Protein AF-A0A6I9MW58-F1 (afdb_monomer_lite)

Sequence (173 aa):
MEVLATWRLYLFAVKVPTKTEVTFNFLEIRAMNTYPEHQVVIDTDKTTYSLKLQNQEQLNHVVSHINYSLSRVFNNSIYAPPICRAEGDVTDGSIKFSANAESSLDPQKTCGGFSETYAALCDYNGIGCKEEVQWDVDTIYHSQDNREFNLVDFSHLDSRSLLHAVLSAAMQH

Foldseek 3Di:
DWDDDLFKIWDWDPDPVIDGPDMDGLVQFQAWEADPQLWIWTDGPVDIDIDHDPDVVVSCVVVVSSLVSLCLQLVQFPPRHPHYDYPDDDDDDDDGSDPPDDDPPPPPQQLQNLLSNLVSLCVNVVH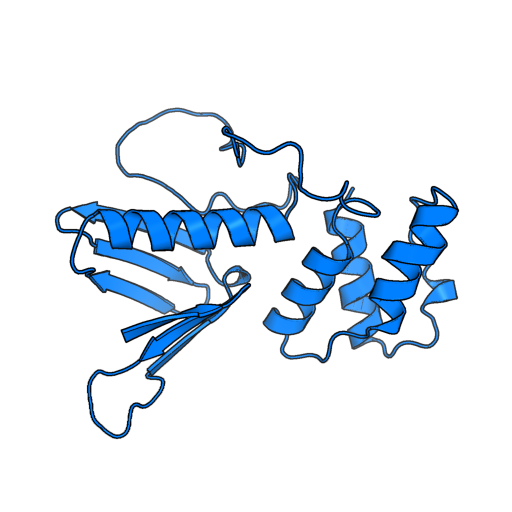DADVVLVCCRRPVCRVVVNNDDDLVVVVVDDPVSSVSSVVSSVSRD

InterPro domains:
  IPR011993 PH-like domain superfamily [G3DSA:2.30.29.30] (2-70)
  IPR032675 Leucine-rich repeat domain superfamily [G3DSA:3.80.10.10] (114-173)
  IPR041245 CARMIL, pleckstrin homology domain [PF17888] (3-75)
  IPR051279 Protein Phosphatase 1 Regulatory and Actin Interaction Protein [PTHR24112] (6-159)

Radius of gyration: 18.1 Å; chains: 1; bounding box: 39×47×50 Å

Structure (mmCIF, N/CA/C/O backbone):
data_AF-A0A6I9MW58-F1
#
_entry.id   AF-A0A6I9MW58-F1
#
loop_
_atom_site.group_PDB
_atom_site.id
_atom_site.type_symbol
_atom_site.label_atom_id
_atom_site.label_alt_id
_atom_site.label_comp_id
_atom_site.label_asym_id
_atom_site.label_entity_id
_atom_site.label_seq_id
_atom_site.pdbx_PDB_ins_code
_atom_site.Cartn_x
_atom_site.Cartn_y
_atom_site.Cartn_z
_atom_site.occupancy
_atom_site.B_iso_or_equiv
_atom_site.auth_seq_id
_atom_site.auth_comp_id
_atom_site.auth_asym_id
_atom_site.auth_atom_id
_atom_site.pdbx_PDB_model_num
ATOM 1 N N . MET A 1 1 ? -6.982 -9.609 20.643 1.00 58.16 1 MET A N 1
ATOM 2 C CA . MET A 1 1 ? -5.533 -9.421 20.390 1.00 58.16 1 MET A CA 1
ATOM 3 C C . MET A 1 1 ? -5.409 -8.853 18.991 1.00 58.16 1 MET A C 1
ATOM 5 O O . MET A 1 1 ? -6.191 -9.261 18.141 1.00 58.16 1 MET A O 1
ATOM 9 N N . GLU A 1 2 ? -4.508 -7.909 18.757 1.00 65.88 2 GLU A N 1
ATOM 10 C CA . GLU A 1 2 ? -4.318 -7.282 17.444 1.00 65.88 2 GLU A CA 1
ATOM 11 C C . GLU A 1 2 ? -2.887 -7.491 16.955 1.00 65.88 2 GLU A C 1
ATOM 13 O O . GLU A 1 2 ? -1.960 -7.584 17.761 1.00 65.88 2 GLU A O 1
ATOM 18 N N . VAL A 1 3 ? -2.722 -7.616 15.640 1.00 69.50 3 VAL A N 1
ATOM 19 C CA . VAL A 1 3 ? -1.415 -7.671 14.983 1.00 69.50 3 VAL A CA 1
ATOM 20 C C . VAL A 1 3 ? -1.408 -6.632 13.872 1.00 69.50 3 VAL A C 1
ATOM 22 O O . VAL A 1 3 ? -2.245 -6.662 12.967 1.00 69.50 3 VAL A O 1
ATOM 25 N N . LEU A 1 4 ? -0.451 -5.715 13.958 1.00 66.25 4 LEU A N 1
ATOM 26 C CA . LEU A 1 4 ? -0.158 -4.737 12.923 1.00 66.25 4 LEU A CA 1
ATOM 27 C C . LEU A 1 4 ? 0.835 -5.372 11.950 1.00 66.25 4 LEU A C 1
ATOM 29 O O . LEU A 1 4 ? 1.962 -5.688 12.323 1.00 66.25 4 LEU A O 1
ATOM 33 N N . ALA A 1 5 ? 0.394 -5.604 10.719 1.00 74.88 5 ALA A N 1
ATOM 34 C CA . ALA A 1 5 ? 1.288 -5.911 9.612 1.00 74.88 5 ALA A CA 1
ATOM 35 C C . ALA A 1 5 ? 1.582 -4.629 8.833 1.00 74.88 5 ALA A C 1
ATOM 37 O O . ALA A 1 5 ? 0.891 -3.624 9.005 1.00 74.88 5 ALA A O 1
ATOM 38 N N . THR A 1 6 ? 2.563 -4.681 7.930 1.00 77.50 6 THR A N 1
ATOM 39 C CA . THR A 1 6 ? 3.054 -3.506 7.196 1.00 77.50 6 THR A CA 1
ATOM 40 C C . THR A 1 6 ? 1.919 -2.668 6.597 1.00 77.50 6 THR A C 1
ATOM 42 O O . THR A 1 6 ? 1.915 -1.455 6.784 1.00 77.50 6 THR A O 1
ATOM 45 N N . TRP A 1 7 ? 0.914 -3.307 5.978 1.00 85.12 7 TRP A N 1
ATOM 46 C CA . TRP A 1 7 ? -0.210 -2.636 5.298 1.00 85.12 7 TRP A CA 1
ATOM 47 C C . TRP A 1 7 ? -1.600 -3.043 5.790 1.00 85.12 7 TRP A C 1
ATOM 49 O O . TRP A 1 7 ? -2.601 -2.657 5.188 1.00 85.12 7 TRP A O 1
ATOM 59 N N . ARG A 1 8 ? -1.688 -3.871 6.835 1.00 88.94 8 ARG A N 1
ATOM 60 C CA . ARG A 1 8 ? -2.949 -4.489 7.263 1.00 88.94 8 ARG A CA 1
ATOM 61 C C . ARG A 1 8 ? -3.081 -4.509 8.775 1.00 88.94 8 ARG A C 1
ATOM 63 O O . ARG A 1 8 ? -2.116 -4.795 9.484 1.00 88.94 8 ARG A O 1
ATOM 70 N N . LEU A 1 9 ? -4.307 -4.301 9.249 1.00 85.69 9 LEU A N 1
ATOM 71 C CA . LEU A 1 9 ? -4.684 -4.580 10.632 1.00 85.69 9 LEU A CA 1
ATOM 72 C C . LEU A 1 9 ? -5.342 -5.955 10.703 1.00 85.69 9 LEU A C 1
ATOM 74 O O . LEU A 1 9 ? -6.312 -6.209 9.988 1.00 85.69 9 LEU A O 1
ATOM 78 N N . TYR A 1 10 ? -4.855 -6.813 11.598 1.00 83.31 10 TYR A N 1
ATOM 79 C CA . TYR A 1 10 ? -5.482 -8.090 11.923 1.00 83.31 10 TYR A CA 1
ATOM 80 C C . TYR A 1 10 ? -6.033 -8.054 13.346 1.00 83.31 10 TYR A C 1
ATOM 82 O O . TYR A 1 10 ? -5.283 -7.862 14.305 1.00 83.31 10 TYR A O 1
ATOM 90 N N . LEU A 1 11 ? -7.338 -8.281 13.489 1.00 77.25 11 LEU A N 1
ATOM 91 C CA . LEU A 1 11 ? -8.010 -8.362 14.783 1.00 77.25 11 LEU A CA 1
ATOM 92 C C . LEU A 1 11 ? -8.438 -9.803 15.060 1.00 77.25 11 LEU A C 1
ATOM 94 O O . LEU A 1 11 ? -9.089 -10.457 14.238 1.00 77.25 11 LEU A O 1
ATOM 98 N N . PHE A 1 12 ? -8.083 -10.285 16.246 1.00 74.62 12 PHE A N 1
ATOM 99 C CA . PHE A 1 12 ? -8.326 -11.654 16.678 1.00 74.62 12 PHE A CA 1
ATOM 100 C C . PHE A 1 12 ? -9.233 -11.708 17.902 1.00 74.62 12 PHE A C 1
ATOM 102 O O . PHE A 1 12 ? -8.987 -11.022 18.910 1.00 74.62 12 PHE A O 1
ATOM 109 N N . ALA A 1 13 ? -10.207 -12.620 17.843 1.00 63.50 13 ALA A N 1
ATOM 110 C CA . ALA A 1 13 ? -11.017 -13.000 18.990 1.00 63.50 13 ALA A CA 1
ATOM 111 C C . ALA A 1 13 ? -10.129 -13.569 20.098 1.00 63.50 13 ALA A C 1
ATOM 113 O O . ALA A 1 13 ? -9.225 -14.360 19.838 1.00 63.50 13 ALA A O 1
ATOM 114 N N . VAL A 1 14 ? -10.447 -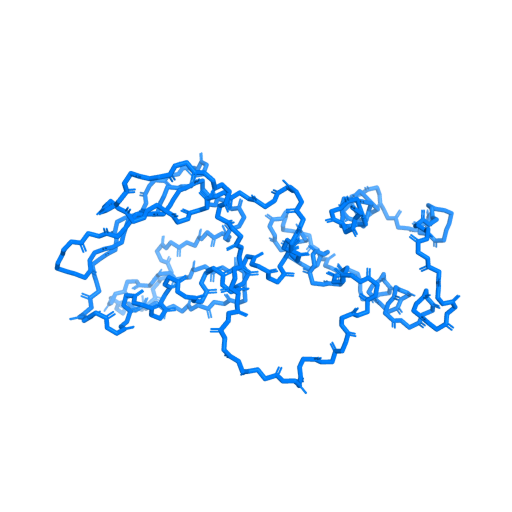13.282 21.358 1.00 62.19 14 VAL A N 1
ATOM 115 C CA . VAL A 1 14 ? -9.742 -13.872 22.516 1.00 62.19 14 VAL A CA 1
ATOM 116 C C . VAL A 1 14 ? -10.228 -15.312 22.815 1.00 62.19 14 VAL A C 1
ATOM 118 O O . VAL A 1 14 ? -9.918 -15.885 23.853 1.00 62.19 14 VAL A O 1
ATOM 121 N N . LYS A 1 15 ? -11.009 -15.933 21.919 1.00 56.94 15 LYS A N 1
ATOM 122 C CA . LYS A 1 15 ? -11.530 -17.303 22.084 1.00 56.94 15 LYS A CA 1
ATOM 123 C C . LYS A 1 15 ? -10.601 -18.325 21.429 1.00 56.94 15 LYS A C 1
ATOM 125 O O . LYS A 1 15 ? -10.160 -18.108 20.309 1.00 56.94 15 LYS A O 1
ATOM 130 N N . VAL A 1 16 ? -10.352 -19.452 22.104 1.00 56.53 16 VAL A N 1
ATOM 131 C CA . VAL A 1 16 ? -9.527 -20.563 21.594 1.00 56.53 16 VAL A CA 1
ATOM 132 C C . VAL A 1 16 ? -10.402 -21.571 20.827 1.00 56.53 16 VAL A C 1
ATOM 134 O O . VAL A 1 16 ? -11.433 -21.983 21.363 1.00 56.53 16 VAL A O 1
ATOM 137 N N . PRO A 1 17 ? -10.008 -22.014 19.615 1.00 61.03 17 PRO A N 1
ATOM 138 C CA . PRO A 1 17 ? -8.835 -21.573 18.856 1.00 61.03 17 PRO A CA 1
ATOM 139 C C . PRO A 1 17 ? -9.017 -20.152 18.311 1.00 61.03 17 PRO A C 1
ATOM 141 O O . PRO A 1 17 ? -10.090 -19.812 17.813 1.00 61.03 17 PRO A O 1
ATOM 144 N N . THR A 1 18 ? -7.954 -19.348 18.400 1.00 57.12 18 THR A N 1
ATOM 145 C CA . THR A 1 18 ? -7.927 -17.952 17.950 1.00 57.12 18 THR A CA 1
ATOM 146 C C . THR A 1 18 ? -8.262 -17.886 16.464 1.00 57.12 18 THR A C 1
ATOM 148 O O . THR A 1 18 ? -7.468 -18.304 15.623 1.00 57.12 18 THR A O 1
ATOM 151 N N . LYS A 1 19 ? -9.453 -17.385 16.131 1.00 60.47 19 LYS A N 1
ATOM 152 C CA . LYS A 1 19 ? -9.854 -17.099 14.750 1.00 60.47 19 LYS A CA 1
ATOM 153 C C . LYS A 1 19 ? -9.638 -15.616 14.470 1.00 60.47 19 LYS A C 1
ATOM 155 O O . LYS A 1 19 ? -9.964 -14.774 15.308 1.00 60.47 19 LYS A O 1
ATOM 160 N N . THR A 1 20 ? -9.096 -15.307 13.295 1.00 61.69 20 THR A N 1
ATOM 161 C CA . THR A 1 20 ? -9.102 -13.942 12.762 1.00 61.69 20 THR A CA 1
ATOM 162 C C . THR A 1 20 ? -10.554 -13.532 12.560 1.00 61.69 20 THR A C 1
ATOM 164 O O . THR A 1 20 ? -11.280 -14.204 11.829 1.00 61.69 20 THR A O 1
ATOM 167 N N . GLU A 1 21 ? -10.991 -12.475 13.237 1.00 68.12 21 GLU A N 1
ATOM 168 C CA . GLU A 1 21 ? -12.366 -11.981 13.108 1.00 68.12 21 GLU A CA 1
ATOM 169 C C . GLU A 1 21 ? -12.462 -10.907 12.034 1.00 68.12 21 GLU A C 1
ATOM 171 O O . GLU A 1 21 ? -13.448 -10.859 11.302 1.00 68.12 21 GLU A O 1
ATOM 176 N N . VAL A 1 22 ? -11.432 -10.067 11.912 1.00 71.25 22 VAL A N 1
ATOM 177 C CA . VAL A 1 22 ? -11.444 -8.918 11.009 1.00 71.25 22 VAL A CA 1
ATOM 178 C C . VAL A 1 22 ? -10.053 -8.673 10.433 1.00 71.25 22 VAL A C 1
ATOM 180 O O . VAL A 1 22 ? -9.036 -8.781 11.123 1.00 71.25 22 VAL A O 1
ATOM 183 N N . THR A 1 23 ? -10.010 -8.314 9.152 1.00 83.62 23 THR A N 1
ATOM 184 C CA . THR A 1 23 ? -8.808 -7.818 8.480 1.00 83.62 23 THR A CA 1
ATOM 185 C C . THR A 1 23 ? -9.198 -6.760 7.464 1.00 83.62 23 THR A C 1
ATOM 187 O O . THR A 1 23 ? -10.132 -6.972 6.693 1.00 83.62 23 THR A O 1
ATOM 190 N N . PHE A 1 24 ? -8.464 -5.653 7.438 1.00 87.69 24 PHE A N 1
ATOM 191 C CA . PHE A 1 24 ? -8.548 -4.669 6.363 1.00 87.69 24 PHE A CA 1
ATOM 192 C C . PHE A 1 24 ? -7.159 -4.119 6.041 1.00 87.69 24 PHE A C 1
ATOM 194 O O . PHE A 1 24 ? -6.259 -4.119 6.888 1.00 87.69 24 PHE A O 1
ATOM 201 N N . ASN A 1 25 ? -6.985 -3.685 4.796 1.00 91.62 25 ASN A N 1
ATOM 202 C CA . ASN A 1 25 ? -5.778 -3.001 4.348 1.00 91.62 25 ASN A CA 1
ATOM 203 C C . ASN A 1 25 ? -5.900 -1.501 4.653 1.00 91.62 25 ASN A C 1
ATOM 205 O O . ASN A 1 25 ? -6.987 -0.935 4.565 1.00 91.62 25 ASN A O 1
ATOM 209 N N . PHE A 1 26 ? -4.801 -0.849 5.029 1.00 90.38 26 PHE A N 1
ATOM 210 C CA . PHE A 1 26 ? -4.810 0.567 5.403 1.00 90.38 26 PHE A CA 1
ATOM 211 C C . PHE A 1 26 ? -5.256 1.493 4.264 1.00 90.38 26 PHE A C 1
ATOM 213 O O . PHE A 1 26 ? -5.807 2.553 4.537 1.00 90.38 26 PHE A O 1
ATOM 220 N N . LEU A 1 27 ? -5.091 1.083 3.005 1.00 90.19 27 LEU A N 1
ATOM 221 C CA . LEU A 1 27 ? -5.609 1.797 1.836 1.00 90.19 27 LEU A CA 1
ATOM 222 C C . LEU A 1 27 ? -7.142 1.753 1.731 1.00 90.19 27 LEU A C 1
ATOM 224 O O . LEU A 1 27 ? -7.706 2.548 0.991 1.00 90.19 27 LEU A O 1
ATOM 228 N N . GLU A 1 28 ? -7.827 0.880 2.484 1.00 91.06 28 GLU A N 1
ATOM 229 C CA . GLU A 1 28 ? -9.293 0.913 2.612 1.00 91.06 28 GLU A CA 1
ATOM 230 C C . GLU A 1 28 ? -9.773 2.029 3.556 1.00 91.06 28 GLU A C 1
ATOM 232 O O . GLU A 1 28 ? -10.974 2.291 3.608 1.00 91.06 28 GLU A O 1
ATOM 237 N N . ILE A 1 29 ? -8.883 2.646 4.348 1.00 90.62 29 ILE A N 1
ATOM 238 C CA . ILE A 1 29 ? -9.260 3.626 5.374 1.00 90.62 29 ILE A CA 1
ATOM 239 C C . ILE A 1 29 ? -9.634 4.954 4.719 1.00 90.62 29 ILE A C 1
ATOM 241 O O . ILE A 1 29 ? -8.830 5.593 4.043 1.00 90.62 29 ILE A O 1
ATOM 245 N N . ARG A 1 30 ? -10.848 5.415 5.011 1.00 89.75 30 ARG A N 1
ATOM 246 C CA . ARG A 1 30 ? -11.372 6.716 4.584 1.00 89.75 30 ARG A CA 1
ATOM 247 C C . ARG A 1 30 ? -11.230 7.780 5.660 1.00 89.75 30 ARG A C 1
ATOM 249 O O . ARG A 1 30 ? -11.005 8.945 5.344 1.00 89.75 30 ARG A O 1
ATOM 256 N N . ALA A 1 31 ? -11.409 7.382 6.915 1.00 88.75 31 ALA A N 1
ATOM 257 C CA . ALA A 1 31 ? -11.284 8.252 8.072 1.00 88.75 31 ALA A CA 1
ATOM 258 C C . ALA A 1 31 ? -10.903 7.442 9.313 1.00 88.75 31 ALA A C 1
ATOM 260 O O . ALA A 1 31 ? -11.278 6.279 9.466 1.00 88.75 31 ALA A O 1
ATOM 261 N N . MET A 1 32 ? -10.166 8.083 10.209 1.00 89.62 32 MET A N 1
ATOM 262 C CA . MET A 1 32 ? -9.795 7.563 11.512 1.00 89.62 32 MET A CA 1
ATOM 263 C C . MET A 1 32 ? -9.963 8.664 12.553 1.00 89.62 32 MET A C 1
ATOM 265 O O . MET A 1 32 ? -9.379 9.744 12.431 1.00 89.62 32 MET A O 1
ATOM 269 N N . ASN A 1 33 ? -10.748 8.362 13.583 1.00 88.50 33 ASN A N 1
ATOM 270 C CA . ASN A 1 33 ? -11.052 9.274 14.678 1.00 88.50 33 ASN A CA 1
ATOM 271 C C . ASN A 1 33 ? -10.741 8.595 16.012 1.00 88.50 33 ASN A C 1
ATOM 273 O O . ASN A 1 33 ? -11.061 7.423 16.220 1.00 88.50 33 ASN A O 1
ATOM 277 N N . THR A 1 34 ? -10.128 9.334 16.929 1.00 88.25 34 THR A N 1
ATOM 278 C CA . THR A 1 34 ? -9.825 8.863 18.285 1.00 88.25 34 THR A CA 1
ATOM 279 C C . THR A 1 34 ? -10.731 9.544 19.296 1.00 88.25 34 THR A C 1
ATOM 281 O O . THR A 1 34 ? -10.945 10.751 19.210 1.00 88.25 34 THR A O 1
ATOM 284 N N . TYR A 1 35 ? -11.199 8.790 20.282 1.00 88.69 35 TYR A N 1
ATOM 285 C CA . TYR A 1 35 ? -12.132 9.237 21.310 1.00 88.69 35 TYR A CA 1
ATOM 286 C C . TYR A 1 35 ? -11.567 9.001 22.720 1.00 88.69 35 TYR A C 1
ATOM 288 O O . TYR A 1 35 ? -10.609 8.234 22.889 1.00 88.69 35 TYR A O 1
ATOM 296 N N . PRO A 1 36 ? -12.159 9.634 23.754 1.00 87.06 36 PRO A N 1
ATOM 297 C CA . PRO A 1 36 ? -11.846 9.333 25.149 1.00 87.06 36 PRO A CA 1
ATOM 298 C C . PRO A 1 36 ? -11.972 7.834 25.476 1.00 87.06 36 PRO A C 1
ATOM 300 O O . PRO A 1 36 ? -12.592 7.069 24.744 1.00 87.06 36 PRO A O 1
ATOM 303 N N . GLU A 1 37 ? -11.388 7.409 26.600 1.00 88.56 37 GLU A N 1
ATOM 304 C CA . GLU A 1 37 ? -11.328 5.995 27.022 1.00 88.56 37 GLU A CA 1
ATOM 305 C C . GLU A 1 37 ? -10.533 5.061 26.089 1.00 88.56 37 GLU A C 1
ATOM 307 O O . GLU A 1 37 ? -10.787 3.854 26.046 1.00 88.56 37 GLU A O 1
ATOM 312 N N . HIS A 1 38 ? -9.539 5.608 25.384 1.00 90.19 38 HIS A N 1
ATOM 313 C CA . HIS A 1 38 ? -8.633 4.861 24.504 1.00 90.19 38 HIS A CA 1
ATOM 314 C C . HIS A 1 38 ? -9.361 4.168 23.338 1.00 90.19 38 HIS A C 1
ATOM 316 O O . HIS A 1 38 ? -9.030 3.041 22.960 1.00 90.19 38 HIS A O 1
ATOM 322 N N . GLN A 1 39 ? -10.383 4.825 22.786 1.00 89.38 39 GLN A N 1
ATOM 323 C CA . GLN A 1 39 ? -11.169 4.299 21.675 1.00 89.38 39 GLN A CA 1
ATOM 324 C C . GLN A 1 39 ? -10.703 4.887 20.337 1.00 89.38 39 GLN A C 1
ATOM 326 O O . GLN A 1 39 ? -10.434 6.082 20.229 1.00 89.38 39 GLN A O 1
ATOM 331 N N . VAL A 1 40 ? -10.652 4.054 19.298 1.00 89.81 40 VAL A N 1
ATOM 332 C CA . VAL A 1 40 ? -10.432 4.465 17.906 1.00 89.81 40 VAL A CA 1
ATOM 333 C C . VAL A 1 40 ? -11.546 3.926 17.021 1.00 89.81 40 VAL A C 1
ATOM 335 O O . VAL A 1 40 ? -11.933 2.761 17.123 1.00 89.81 40 VAL A O 1
ATOM 338 N N . VAL A 1 41 ? -12.069 4.790 16.156 1.00 90.69 41 VAL A N 1
ATOM 339 C CA . VAL A 1 41 ? -13.046 4.448 15.125 1.00 90.69 41 VAL A CA 1
ATOM 340 C C . VAL A 1 41 ? -12.389 4.619 13.764 1.00 90.69 41 VAL A C 1
ATOM 342 O O . VAL A 1 41 ? -11.841 5.678 13.463 1.00 90.69 41 VAL A O 1
ATOM 345 N N . ILE A 1 42 ? -12.421 3.559 12.963 1.00 91.31 42 ILE A N 1
ATOM 346 C CA . ILE A 1 42 ? -11.798 3.476 11.644 1.00 91.31 42 ILE A CA 1
ATOM 347 C C . ILE A 1 42 ? -12.897 3.192 10.627 1.00 91.31 42 ILE A C 1
ATOM 349 O O . ILE A 1 42 ? -13.471 2.103 10.618 1.00 91.31 42 ILE A O 1
ATOM 353 N N . ASP A 1 43 ? -13.174 4.166 9.771 1.00 91.25 43 ASP A N 1
ATOM 354 C CA . ASP A 1 43 ? -14.113 4.032 8.666 1.00 91.25 43 ASP A CA 1
ATOM 355 C C . ASP A 1 43 ? -13.372 3.528 7.433 1.00 91.25 43 ASP A C 1
ATOM 357 O O . ASP A 1 43 ? -12.440 4.181 6.953 1.00 91.25 43 ASP A O 1
ATOM 361 N N . THR A 1 44 ? -13.797 2.384 6.900 1.00 91.00 44 THR A N 1
ATOM 362 C CA . THR A 1 44 ? -13.312 1.868 5.618 1.00 91.00 44 THR A CA 1
ATOM 363 C C . THR A 1 44 ? -14.374 1.974 4.530 1.00 91.00 44 THR A C 1
ATOM 365 O O . THR A 1 44 ? -15.536 2.281 4.797 1.00 91.00 44 THR A O 1
ATOM 368 N N . ASP A 1 45 ? -14.000 1.688 3.283 1.00 85.75 45 ASP A N 1
ATOM 369 C CA . ASP A 1 45 ? -14.956 1.590 2.168 1.00 85.75 45 ASP A CA 1
ATOM 370 C C . ASP A 1 45 ? -16.073 0.561 2.404 1.00 85.75 45 ASP A C 1
ATOM 372 O O . ASP A 1 45 ? -17.155 0.669 1.826 1.00 85.75 45 ASP A O 1
ATOM 376 N N . LYS A 1 46 ? -15.813 -0.452 3.238 1.00 88.31 46 LYS A N 1
ATOM 377 C CA . LYS A 1 46 ? -16.713 -1.593 3.441 1.00 88.31 46 LYS A CA 1
ATOM 378 C C . LYS A 1 46 ? -17.482 -1.504 4.752 1.00 88.31 46 LYS A C 1
ATOM 380 O O . LYS A 1 46 ? -18.631 -1.932 4.807 1.00 88.31 46 LYS A O 1
ATOM 385 N N . THR A 1 47 ? -16.842 -1.025 5.816 1.00 90.69 47 THR A N 1
ATOM 386 C CA . THR A 1 47 ? -17.416 -1.047 7.164 1.00 90.69 47 THR A CA 1
ATOM 387 C C . THR A 1 47 ? -16.689 -0.083 8.097 1.00 90.69 47 THR A C 1
ATOM 389 O O . THR A 1 47 ? -15.540 0.284 7.871 1.00 90.69 47 THR A O 1
ATOM 392 N N . THR A 1 48 ? -17.345 0.268 9.196 1.00 90.94 48 THR A N 1
ATOM 393 C CA . THR A 1 48 ? -16.738 1.001 10.309 1.00 90.94 48 THR A CA 1
ATOM 394 C C . THR A 1 48 ? -16.301 0.025 11.397 1.00 90.94 48 THR A C 1
ATOM 396 O O . THR A 1 48 ? -17.068 -0.856 11.794 1.00 90.94 48 THR A O 1
ATOM 399 N N . TYR A 1 49 ? -15.084 0.194 11.908 1.00 89.50 49 TYR A N 1
ATOM 400 C CA . TYR A 1 49 ? -14.539 -0.559 13.035 1.00 89.50 49 TYR A CA 1
ATOM 401 C C . TYR A 1 49 ? -14.385 0.347 14.249 1.00 89.50 49 TYR A C 1
ATOM 403 O O . TYR A 1 49 ? -13.784 1.408 14.153 1.00 89.50 49 TYR A O 1
ATOM 411 N N . SER A 1 50 ? -14.882 -0.090 15.405 1.00 89.88 50 SER A N 1
ATOM 412 C CA . SER A 1 50 ? -14.700 0.607 16.680 1.00 89.88 50 SER A CA 1
ATOM 413 C C . SER A 1 50 ? -13.900 -0.274 17.631 1.00 89.88 50 SER A C 1
ATOM 415 O O . SER A 1 50 ? -14.374 -1.333 18.043 1.00 89.88 50 SER A O 1
ATOM 417 N N . LEU A 1 51 ? -12.701 0.174 17.996 1.00 88.06 51 LEU A N 1
ATOM 418 C CA . LEU A 1 51 ? -11.759 -0.554 18.841 1.00 88.06 51 LEU A CA 1
ATOM 419 C C . LEU A 1 51 ? -11.550 0.209 20.143 1.00 88.06 51 LEU A C 1
ATOM 421 O O . LEU A 1 51 ? -11.236 1.395 20.124 1.00 88.06 51 LEU A O 1
ATOM 425 N N . LYS A 1 52 ? -11.709 -0.479 21.276 1.00 88.75 52 LYS A N 1
ATOM 426 C CA . LYS A 1 52 ? -11.370 0.051 22.599 1.00 88.75 52 LYS A CA 1
ATOM 427 C C . LYS A 1 52 ? -10.093 -0.620 23.086 1.00 88.75 52 LYS A C 1
ATOM 429 O O . LYS A 1 52 ? -10.062 -1.841 23.246 1.00 88.75 52 LYS A O 1
ATOM 434 N N . LEU A 1 53 ? -9.053 0.178 23.289 1.00 87.31 53 LEU A N 1
ATOM 435 C CA . LEU A 1 53 ? -7.719 -0.283 23.659 1.00 87.31 53 LEU A CA 1
ATOM 436 C C . LEU A 1 53 ? -7.514 -0.207 25.171 1.00 87.31 53 LEU A C 1
ATOM 438 O O . LEU A 1 53 ? -8.292 0.405 25.905 1.00 87.31 53 LEU A O 1
ATOM 442 N N . GLN A 1 54 ? -6.477 -0.884 25.662 1.00 86.69 54 GLN A N 1
ATOM 443 C CA . GLN A 1 54 ? -6.265 -1.009 27.106 1.00 86.69 54 GLN A CA 1
ATOM 444 C C . GLN A 1 54 ? -5.781 0.298 27.739 1.00 86.69 54 GLN A C 1
ATOM 446 O O . GLN A 1 54 ? -6.102 0.581 28.892 1.00 86.69 54 GLN A O 1
ATOM 451 N N . ASN A 1 55 ? -4.994 1.080 27.001 1.00 88.44 55 ASN A N 1
ATOM 452 C CA . ASN A 1 55 ? -4.387 2.313 27.479 1.00 88.44 55 ASN A CA 1
ATOM 453 C C . ASN A 1 55 ? -4.088 3.280 26.319 1.00 88.44 55 ASN A C 1
ATOM 455 O O . ASN A 1 55 ? -4.153 2.914 25.142 1.00 88.44 55 ASN A O 1
ATOM 459 N N . GLN A 1 56 ? -3.748 4.522 26.670 1.00 87.75 56 GLN A N 1
ATOM 460 C CA . GLN A 1 56 ? -3.448 5.582 25.705 1.00 87.75 56 GLN A CA 1
ATOM 461 C C . GLN A 1 56 ? -2.200 5.282 24.864 1.00 87.75 56 GLN A C 1
ATOM 463 O O . GLN A 1 56 ? -2.124 5.694 23.711 1.00 87.75 56 GLN A O 1
ATOM 468 N N . GLU A 1 57 ? -1.229 4.556 25.416 1.00 88.62 57 GLU A N 1
ATOM 469 C CA . GLU A 1 57 ? 0.009 4.209 24.716 1.00 88.62 57 GLU A CA 1
ATOM 470 C C . GLU A 1 57 ? -0.255 3.257 23.541 1.00 88.62 57 GLU A C 1
ATOM 472 O O . GLU A 1 57 ? 0.214 3.509 22.434 1.00 88.62 57 GLU A O 1
ATOM 477 N N . GLN A 1 58 ? -1.088 2.229 23.740 1.00 85.19 58 GLN A N 1
ATOM 478 C CA . GLN A 1 58 ? -1.536 1.332 22.669 1.00 85.19 58 GLN A CA 1
ATOM 479 C C . GLN A 1 58 ? -2.311 2.093 21.592 1.00 85.19 58 GLN A C 1
ATOM 481 O O . GLN A 1 58 ? -2.063 1.889 20.405 1.00 85.19 58 GLN A O 1
ATOM 486 N N . LEU A 1 59 ? -3.200 3.010 21.993 1.00 86.44 59 LEU A N 1
ATOM 487 C CA . LEU A 1 59 ? -3.927 3.864 21.051 1.00 86.44 59 LEU A CA 1
ATOM 488 C C . LEU A 1 59 ? -2.975 4.690 20.186 1.00 86.44 59 LEU A C 1
ATOM 490 O O . LEU A 1 59 ? -3.068 4.657 18.958 1.00 86.44 59 LEU A O 1
ATOM 494 N N . ASN A 1 60 ? -2.023 5.372 20.817 1.00 86.06 60 ASN A N 1
ATOM 495 C CA . ASN A 1 60 ? -1.025 6.164 20.109 1.00 86.06 60 ASN A CA 1
ATOM 496 C C . ASN A 1 60 ? -0.167 5.290 19.184 1.00 86.06 60 ASN A C 1
ATOM 498 O O . ASN A 1 60 ? 0.130 5.701 18.065 1.00 86.06 60 ASN A O 1
ATOM 502 N N . HIS A 1 61 ? 0.197 4.081 19.617 1.00 86.56 61 HIS A N 1
ATOM 503 C CA . HIS A 1 61 ? 0.985 3.147 18.817 1.00 86.56 61 HIS A CA 1
ATOM 504 C C . HIS A 1 61 ? 0.237 2.687 17.557 1.00 86.56 61 HIS A C 1
ATOM 506 O O . HIS A 1 61 ? 0.807 2.728 16.470 1.00 86.56 61 HIS A O 1
ATOM 512 N N . VAL A 1 62 ? -1.043 2.310 17.666 1.00 86.56 62 VAL A N 1
ATOM 513 C CA . VAL A 1 62 ? -1.868 1.900 16.512 1.00 86.56 62 VAL A CA 1
ATOM 514 C C . VAL A 1 62 ? -2.021 3.046 15.514 1.00 86.56 62 VAL A C 1
ATOM 516 O O . VAL A 1 62 ? -1.761 2.866 14.324 1.00 86.56 62 VAL A O 1
ATOM 519 N N . VAL A 1 63 ? -2.391 4.236 15.992 1.00 86.62 63 VAL A N 1
ATOM 520 C CA . VAL A 1 63 ? -2.581 5.420 15.139 1.00 86.62 63 VAL A CA 1
ATOM 521 C C . VAL A 1 63 ? -1.269 5.823 14.464 1.00 86.62 63 VAL A C 1
ATOM 523 O O . VAL A 1 63 ? -1.242 6.061 13.256 1.00 86.62 63 VAL A O 1
ATOM 526 N N . SER A 1 64 ? -0.167 5.861 15.219 1.00 85.12 64 SER A N 1
ATOM 527 C CA . SER A 1 64 ? 1.161 6.186 14.690 1.00 85.12 64 SER A CA 1
ATOM 528 C C . SER A 1 64 ? 1.611 5.172 13.642 1.00 85.12 64 SER A C 1
ATOM 530 O O . SER A 1 64 ? 2.027 5.566 12.556 1.00 85.12 64 SER A O 1
ATOM 532 N N . HIS A 1 65 ? 1.448 3.874 13.910 1.00 86.44 65 HIS A N 1
ATOM 533 C CA . HIS A 1 65 ? 1.814 2.820 12.969 1.00 86.44 65 HIS A CA 1
ATOM 534 C C . HIS A 1 65 ? 1.021 2.922 11.664 1.00 86.44 65 HIS A C 1
ATOM 536 O O . HIS A 1 65 ? 1.609 2.866 10.588 1.00 86.44 65 HIS A O 1
ATOM 542 N N . ILE A 1 66 ? -0.302 3.107 11.732 1.00 87.44 66 ILE A N 1
ATOM 543 C CA . ILE A 1 66 ? -1.129 3.230 10.525 1.00 87.44 66 ILE A CA 1
ATOM 544 C C . ILE A 1 66 ? -0.715 4.467 9.717 1.00 87.44 66 ILE A C 1
ATOM 546 O O . ILE A 1 66 ? -0.480 4.357 8.514 1.00 87.44 66 ILE A O 1
ATOM 550 N N . ASN A 1 67 ? -0.548 5.622 10.370 1.00 85.50 67 ASN A N 1
ATOM 551 C CA . ASN A 1 67 ? -0.097 6.845 9.701 1.00 85.50 67 ASN A CA 1
ATOM 552 C C . ASN A 1 67 ? 1.304 6.707 9.097 1.00 85.50 67 ASN A C 1
ATOM 554 O O . ASN A 1 67 ? 1.534 7.183 7.989 1.00 85.50 67 ASN A O 1
ATOM 558 N N . TYR A 1 68 ? 2.232 6.058 9.801 1.00 83.75 68 TYR A N 1
ATOM 559 C CA . TYR A 1 68 ? 3.588 5.808 9.318 1.00 83.75 68 TYR A CA 1
ATOM 560 C C . TYR A 1 68 ? 3.590 4.861 8.115 1.00 83.75 68 TYR A C 1
ATOM 562 O O . TYR A 1 68 ? 4.241 5.133 7.110 1.00 83.75 68 TYR A O 1
ATOM 570 N N . SER A 1 69 ? 2.808 3.783 8.157 1.00 86.69 69 SER A N 1
ATOM 571 C CA . SER A 1 69 ? 2.634 2.908 7.000 1.00 86.69 69 SER A CA 1
ATOM 572 C C . SER A 1 69 ? 2.068 3.679 5.806 1.00 86.69 69 SER A C 1
ATOM 574 O O . SER A 1 69 ? 2.643 3.659 4.722 1.00 86.69 69 SER A O 1
ATOM 576 N N . LEU A 1 70 ? 0.986 4.432 5.989 1.00 86.38 70 LEU A N 1
ATOM 577 C CA . LEU A 1 70 ? 0.392 5.210 4.899 1.00 86.38 70 LEU A CA 1
ATOM 578 C C . LEU A 1 70 ? 1.354 6.274 4.358 1.00 86.38 70 LEU A C 1
ATOM 580 O O . LEU A 1 70 ? 1.450 6.439 3.145 1.00 86.38 70 LEU A O 1
ATOM 584 N N . SER A 1 71 ? 2.129 6.944 5.214 1.00 83.31 71 SER A N 1
ATOM 585 C CA . SER A 1 71 ? 3.132 7.913 4.759 1.00 83.31 71 SER A CA 1
ATOM 586 C C . SER A 1 71 ? 4.262 7.256 3.963 1.00 83.31 71 SER A C 1
ATOM 588 O O . SER A 1 71 ? 4.813 7.886 3.063 1.00 83.31 71 SER A O 1
ATOM 590 N N . ARG A 1 72 ? 4.583 5.980 4.220 1.00 84.44 72 ARG A N 1
ATOM 591 C CA . ARG A 1 72 ? 5.527 5.212 3.395 1.00 84.44 72 ARG A CA 1
ATOM 592 C C . ARG A 1 72 ? 4.968 4.904 2.009 1.00 84.44 72 ARG A C 1
ATOM 594 O O . ARG A 1 72 ? 5.725 5.032 1.053 1.00 84.44 72 ARG A O 1
ATOM 601 N N . VAL A 1 73 ? 3.680 4.563 1.914 1.00 86.94 73 VAL A N 1
ATOM 602 C CA . VAL A 1 73 ? 2.995 4.261 0.642 1.00 86.94 73 VAL A CA 1
ATOM 603 C C . VAL A 1 73 ? 2.772 5.512 -0.195 1.00 86.94 73 VAL A C 1
ATOM 605 O O . VAL A 1 73 ? 2.974 5.489 -1.399 1.00 86.94 73 VAL A O 1
ATOM 608 N N . PHE A 1 74 ? 2.345 6.611 0.423 1.00 83.75 74 PHE A N 1
ATOM 609 C CA . PHE A 1 74 ? 2.066 7.836 -0.317 1.00 83.75 74 PHE A CA 1
ATOM 610 C C . PHE A 1 74 ? 3.294 8.737 -0.454 1.00 83.75 74 PHE A C 1
ATOM 612 O O . PHE A 1 74 ? 3.317 9.552 -1.353 1.00 83.75 74 PHE A O 1
ATOM 619 N N . ASN A 1 75 ? 4.309 8.634 0.404 1.00 77.50 75 ASN A N 1
ATOM 620 C CA . ASN A 1 75 ? 5.571 9.383 0.322 1.00 77.50 75 ASN A CA 1
ATOM 621 C C . ASN A 1 75 ? 5.430 10.882 -0.053 1.00 77.50 75 ASN A C 1
ATOM 623 O O . ASN A 1 75 ? 6.074 11.359 -0.981 1.00 77.50 75 ASN A O 1
ATOM 627 N N . ASN A 1 76 ? 4.587 11.635 0.667 1.00 64.38 76 ASN A N 1
ATOM 628 C CA . ASN A 1 76 ? 4.236 13.046 0.389 1.00 64.38 76 ASN A CA 1
ATOM 629 C C . ASN A 1 76 ? 3.502 13.309 -0.941 1.00 64.38 76 ASN A C 1
ATOM 631 O O . ASN A 1 76 ? 3.399 14.459 -1.368 1.00 64.38 76 ASN A O 1
ATOM 635 N N . SER A 1 77 ? 2.958 12.271 -1.567 1.00 66.25 77 SER A N 1
ATOM 636 C CA . SER A 1 77 ? 2.111 12.377 -2.748 1.00 66.25 77 SER A CA 1
ATOM 637 C C . SER A 1 77 ? 0.896 13.261 -2.485 1.00 66.25 77 SER A C 1
ATOM 639 O O . SER A 1 77 ? 0.271 13.202 -1.422 1.00 66.25 77 SER A O 1
ATOM 641 N N . ILE A 1 78 ? 0.503 14.027 -3.501 1.00 65.62 78 ILE A N 1
ATOM 642 C CA . ILE A 1 78 ? -0.745 14.802 -3.500 1.00 65.62 78 ILE A CA 1
ATOM 643 C C . ILE A 1 78 ? -1.991 13.913 -3.370 1.00 65.62 78 ILE A C 1
ATOM 645 O O . ILE A 1 78 ? -3.061 14.404 -3.019 1.00 65.62 78 ILE A O 1
ATOM 649 N N . TYR A 1 79 ? -1.853 12.611 -3.638 1.00 66.50 79 TYR A N 1
ATOM 650 C CA . TYR A 1 79 ? -2.924 11.624 -3.529 1.00 66.50 79 TYR A CA 1
ATOM 651 C C . TYR A 1 79 ? -3.096 11.069 -2.109 1.00 66.50 79 TYR A C 1
ATOM 653 O O . TYR A 1 79 ? -3.962 10.222 -1.894 1.00 66.50 79 TYR A O 1
ATOM 661 N N . ALA A 1 80 ? -2.293 11.520 -1.139 1.00 68.12 80 ALA A N 1
ATOM 662 C CA . ALA A 1 80 ? -2.377 11.044 0.232 1.00 68.12 80 ALA A CA 1
ATOM 663 C C . ALA A 1 80 ? -3.688 11.512 0.908 1.00 68.12 80 ALA A C 1
ATOM 665 O O . ALA A 1 80 ? -3.916 12.719 1.050 1.00 68.12 80 ALA A O 1
ATOM 666 N N . PRO A 1 81 ? -4.563 10.593 1.351 1.00 67.50 81 PRO A N 1
ATOM 667 C CA . PRO A 1 81 ? -5.824 10.956 1.985 1.0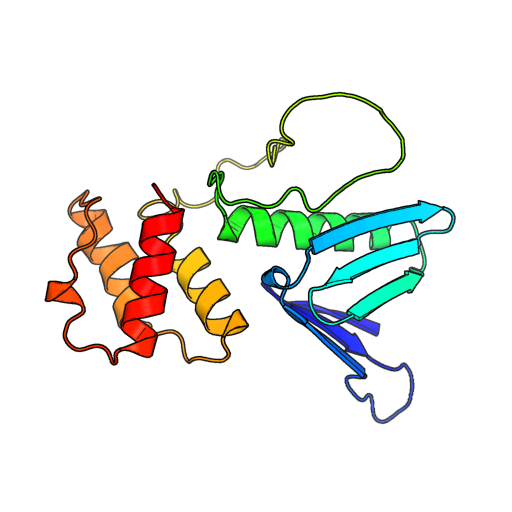0 67.50 81 PRO A CA 1
ATOM 668 C C . PRO A 1 81 ? -5.604 11.514 3.406 1.00 67.50 81 PRO A C 1
ATOM 670 O O . PRO A 1 81 ? -4.760 11.007 4.149 1.00 67.50 81 PRO A O 1
ATOM 673 N N . PRO A 1 82 ? -6.380 12.525 3.843 1.00 64.75 82 PRO A N 1
ATOM 674 C CA . PRO A 1 82 ? -6.319 13.040 5.209 1.00 64.75 82 PRO A CA 1
ATOM 675 C C . PRO A 1 82 ? -7.015 12.058 6.165 1.00 64.75 82 PRO A C 1
ATOM 677 O O . PRO A 1 82 ? -8.207 12.182 6.437 1.00 64.75 82 PRO A O 1
ATOM 680 N N . ILE A 1 83 ? -6.283 11.048 6.637 1.00 66.25 83 ILE A N 1
ATOM 681 C CA . ILE A 1 83 ? -6.876 9.920 7.371 1.00 66.25 83 ILE A CA 1
ATOM 682 C C . ILE A 1 83 ? -7.137 10.238 8.846 1.00 66.25 83 ILE A C 1
ATOM 684 O O . ILE A 1 83 ? -8.154 9.799 9.372 1.00 66.25 83 ILE A O 1
ATOM 688 N N . CYS A 1 84 ? -6.295 11.031 9.511 1.00 59.47 84 CYS A N 1
ATOM 689 C CA . CYS A 1 84 ? -6.497 11.354 10.924 1.00 59.47 84 CYS A CA 1
ATOM 690 C C . CYS A 1 84 ? -7.160 12.718 11.117 1.00 59.47 84 CYS A C 1
ATOM 692 O O . CYS A 1 84 ? -6.570 13.755 10.810 1.00 59.47 84 CYS A O 1
ATOM 694 N N . ARG A 1 85 ? -8.366 12.712 11.694 1.00 55.34 85 ARG A N 1
ATOM 695 C CA . ARG A 1 85 ? -9.005 13.897 12.273 1.00 55.34 85 ARG A CA 1
ATOM 696 C C . ARG A 1 85 ? -9.105 13.675 13.777 1.00 55.34 85 ARG A C 1
ATOM 698 O O . ARG A 1 85 ? -9.910 12.881 14.247 1.00 55.34 85 ARG A O 1
ATOM 705 N N . ALA A 1 86 ? -8.258 14.348 14.545 1.00 41.97 86 ALA A N 1
ATOM 706 C CA . ALA A 1 86 ? -8.503 14.468 15.974 1.00 41.97 86 ALA A CA 1
ATOM 707 C C . ALA A 1 86 ? -9.635 15.492 16.152 1.00 41.97 86 ALA A C 1
ATOM 709 O O . ALA A 1 86 ? -9.481 16.642 15.740 1.00 41.97 86 ALA A O 1
ATOM 710 N N . GLU A 1 87 ? -10.781 15.099 16.717 1.00 38.66 87 GLU A N 1
ATOM 711 C CA . GLU A 1 87 ? -11.779 16.083 17.148 1.00 38.66 87 GLU A CA 1
ATOM 712 C C . GLU A 1 87 ? -11.179 16.885 18.309 1.00 38.66 87 GLU A C 1
ATOM 714 O O . GLU A 1 87 ? -11.079 16.401 19.435 1.00 38.66 87 GLU A O 1
ATOM 719 N N . GLY A 1 88 ? -10.708 18.097 18.007 1.00 38.47 88 GLY A N 1
ATOM 720 C CA . GLY A 1 88 ? -10.060 18.944 19.002 1.00 38.47 88 GLY A CA 1
ATOM 721 C C . GLY A 1 88 ? -9.437 20.249 18.516 1.00 38.47 88 GLY A C 1
ATOM 722 O O . GLY A 1 88 ? -9.098 21.053 19.376 1.00 38.47 88 GLY A O 1
ATOM 723 N N . ASP A 1 89 ? -9.310 20.516 17.210 1.00 28.78 89 ASP A N 1
ATOM 724 C CA . ASP A 1 89 ? -8.988 21.875 16.760 1.00 28.78 89 ASP A CA 1
ATOM 725 C C . ASP A 1 89 ? -9.479 22.167 15.338 1.00 28.78 89 ASP A C 1
ATOM 727 O O . ASP A 1 89 ? -9.360 21.354 14.419 1.00 28.78 89 ASP A O 1
ATOM 731 N N . VAL A 1 90 ? -10.066 23.347 15.179 1.00 43.06 90 VAL A N 1
ATOM 732 C CA . VAL A 1 90 ? -10.539 23.896 13.913 1.00 43.06 90 VAL A CA 1
ATOM 733 C C . VAL A 1 90 ? -9.377 24.683 13.333 1.00 43.06 90 VAL A C 1
ATOM 735 O O . VAL A 1 90 ? -9.170 25.816 13.740 1.00 43.06 90 VAL A O 1
ATOM 738 N N . THR A 1 91 ? -8.641 24.146 12.363 1.00 34.69 91 THR A N 1
ATOM 739 C CA . THR A 1 91 ? -7.894 25.000 11.429 1.00 34.69 91 THR A CA 1
ATOM 740 C C . THR A 1 91 ? -7.688 24.339 10.070 1.00 34.69 91 THR A C 1
ATOM 742 O O . THR A 1 91 ? -7.278 23.190 9.932 1.00 34.69 91 THR A O 1
ATOM 745 N N . ASP A 1 92 ? -8.042 25.135 9.068 1.00 36.75 92 ASP A N 1
ATOM 746 C CA . ASP A 1 92 ? -7.692 25.050 7.660 1.00 36.75 92 ASP A CA 1
ATOM 747 C C . ASP A 1 92 ? -6.194 24.759 7.443 1.00 36.75 92 ASP A C 1
ATOM 749 O O . ASP A 1 92 ? -5.339 25.274 8.164 1.00 36.75 92 ASP A O 1
ATOM 753 N N . GLY A 1 93 ? -5.885 23.963 6.418 1.00 33.50 93 GLY A N 1
ATOM 754 C CA . GLY A 1 93 ? -4.516 23.713 5.969 1.00 33.50 93 GLY A CA 1
ATOM 755 C C . GLY A 1 93 ? -4.069 22.260 6.088 1.00 33.50 93 GLY A C 1
ATOM 756 O O . GLY A 1 93 ? -3.516 21.849 7.100 1.00 33.50 93 GLY A O 1
ATOM 757 N N . SER A 1 94 ? -4.252 21.511 4.993 1.00 37.09 94 SER A N 1
ATOM 758 C CA . SER A 1 94 ? -3.384 20.410 4.532 1.00 37.09 94 SER A CA 1
ATOM 759 C C . SER A 1 94 ? -2.503 19.770 5.615 1.00 37.09 94 SER A C 1
ATOM 761 O O . SER A 1 94 ? -1.386 20.235 5.862 1.00 37.09 94 SER A O 1
ATOM 763 N N . ILE A 1 95 ? -2.996 18.681 6.219 1.00 45.66 95 ILE A N 1
ATOM 764 C CA . ILE A 1 95 ? -2.213 17.832 7.122 1.00 45.66 95 ILE A CA 1
ATOM 765 C C . ILE A 1 95 ? -1.068 17.236 6.304 1.00 45.66 95 ILE A C 1
ATOM 767 O O . ILE A 1 95 ? -1.212 16.231 5.612 1.00 45.66 95 ILE A O 1
ATOM 771 N N . LYS A 1 96 ? 0.084 17.903 6.352 1.00 39.69 96 LYS A N 1
ATOM 772 C CA . LYS A 1 96 ? 1.351 17.332 5.919 1.00 39.69 96 LYS A CA 1
ATOM 773 C C . LYS A 1 96 ? 1.622 16.158 6.850 1.00 39.69 96 LYS A C 1
ATOM 775 O O . LYS A 1 96 ? 1.582 16.338 8.068 1.00 39.69 96 LYS A O 1
ATOM 780 N N . PHE A 1 97 ? 1.899 14.983 6.288 1.00 43.09 97 PHE A N 1
ATOM 781 C CA . PHE A 1 97 ? 2.445 13.830 7.006 1.00 43.09 97 PHE A CA 1
ATOM 782 C C . PHE A 1 97 ? 3.837 14.205 7.536 1.00 43.09 97 PHE A C 1
ATOM 784 O O . PHE A 1 97 ? 4.866 13.827 6.988 1.00 43.09 97 PHE A O 1
ATOM 791 N N . SER A 1 98 ? 3.875 15.059 8.555 1.00 36.75 98 SER A N 1
ATOM 792 C CA . SER A 1 98 ? 5.100 15.573 9.140 1.00 36.75 98 SER A CA 1
ATOM 793 C C . SER A 1 98 ? 5.621 14.525 10.109 1.00 36.75 98 SER A C 1
ATOM 795 O O . SER A 1 98 ? 5.298 14.524 11.296 1.00 36.75 98 SER A O 1
ATOM 797 N N . ALA A 1 99 ? 6.413 13.601 9.573 1.00 40.50 99 ALA A N 1
ATOM 798 C CA . ALA A 1 99 ? 7.339 12.806 10.356 1.00 40.50 99 ALA A CA 1
ATOM 799 C C . ALA A 1 99 ? 8.438 13.745 10.873 1.00 40.50 99 ALA A C 1
ATOM 801 O O . ALA A 1 99 ? 9.468 13.919 10.231 1.00 40.50 99 ALA A O 1
ATOM 802 N N . ASN A 1 100 ? 8.208 14.393 12.013 1.00 33.56 100 ASN A N 1
ATOM 803 C CA . ASN A 1 100 ? 9.227 15.214 12.655 1.00 33.56 100 ASN A CA 1
ATOM 804 C C . ASN A 1 100 ? 9.587 14.629 14.021 1.00 33.56 100 ASN A C 1
ATOM 806 O O . ASN A 1 100 ? 9.079 15.073 15.044 1.00 33.56 100 ASN A O 1
ATOM 810 N N . ALA A 1 101 ? 10.453 13.614 13.996 1.00 34.75 101 ALA A N 1
ATOM 811 C CA . ALA A 1 101 ? 11.634 13.500 14.853 1.00 34.75 101 ALA A CA 1
ATOM 812 C C . ALA A 1 101 ? 12.384 12.191 14.536 1.00 34.75 101 ALA A C 1
ATOM 814 O O . ALA A 1 101 ? 11.903 11.101 14.818 1.00 34.75 101 ALA A O 1
ATOM 815 N N . GLU A 1 102 ? 13.585 12.362 13.979 1.00 34.03 102 GLU A N 1
ATOM 816 C CA . GLU A 1 102 ? 14.753 11.492 14.169 1.00 34.03 102 GLU A CA 1
ATOM 817 C C . GLU A 1 102 ? 14.747 10.094 13.521 1.00 34.03 102 GLU A C 1
ATOM 819 O O . GLU A 1 102 ? 14.505 9.073 14.149 1.00 34.03 102 GLU A O 1
ATOM 824 N N . SER A 1 103 ? 15.226 10.014 12.280 1.00 31.36 103 SER A N 1
ATOM 825 C CA . SER A 1 103 ? 16.601 9.542 12.068 1.00 31.36 103 SER A CA 1
ATOM 826 C C . SER A 1 103 ? 17.010 9.670 10.603 1.00 31.36 103 SER A C 1
ATOM 828 O O . SER A 1 103 ? 16.323 9.256 9.674 1.00 31.36 103 SER A O 1
ATOM 830 N N . SER A 1 104 ? 18.185 10.248 10.415 1.00 38.56 104 SER A N 1
ATOM 831 C CA . SER A 1 104 ? 18.945 10.325 9.174 1.00 38.56 104 SER A CA 1
ATOM 832 C C . SER A 1 104 ? 19.494 8.942 8.779 1.00 38.56 104 SER A C 1
ATOM 834 O O . SER A 1 104 ? 20.702 8.793 8.611 1.00 38.56 104 SER A O 1
ATOM 836 N N . LEU A 1 105 ? 18.633 7.918 8.733 1.00 37.91 105 LEU A N 1
ATOM 837 C CA . LEU A 1 105 ? 19.005 6.506 8.560 1.00 37.91 105 LEU A CA 1
ATOM 838 C C . LEU A 1 105 ? 18.022 5.700 7.692 1.00 37.91 105 LEU A C 1
ATOM 840 O O . LEU A 1 105 ? 18.263 4.513 7.486 1.00 37.91 105 LEU A O 1
ATOM 844 N N . ASP A 1 106 ? 16.935 6.287 7.182 1.00 46.88 106 ASP A N 1
ATOM 845 C CA . ASP A 1 106 ? 16.169 5.616 6.126 1.00 46.88 106 ASP A CA 1
ATOM 846 C C . ASP A 1 106 ? 17.033 5.693 4.854 1.00 46.88 106 ASP A C 1
ATOM 848 O O . ASP A 1 106 ? 17.386 6.810 4.447 1.00 46.88 106 ASP A O 1
ATOM 852 N N . PRO A 1 107 ? 17.475 4.560 4.267 1.00 45.00 107 PRO A N 1
ATOM 853 C CA . PRO A 1 107 ? 18.246 4.593 3.033 1.00 45.00 107 PRO A CA 1
ATOM 854 C C . PRO A 1 107 ? 17.449 5.426 2.038 1.00 45.00 107 PRO A C 1
ATOM 856 O O . PRO A 1 107 ? 16.254 5.199 1.866 1.00 45.00 107 PRO A O 1
ATOM 859 N N . GLN A 1 108 ? 18.093 6.445 1.468 1.00 54.62 108 GLN A N 1
ATOM 860 C CA . GLN A 1 108 ? 17.490 7.370 0.515 1.00 54.62 108 GLN A CA 1
ATOM 861 C C . GLN A 1 108 ? 16.567 6.592 -0.430 1.00 54.62 108 GLN A C 1
ATOM 863 O O . GLN A 1 108 ? 17.053 5.785 -1.219 1.00 54.62 108 GLN A O 1
ATOM 868 N N . LYS A 1 109 ? 15.244 6.770 -0.278 1.00 65.44 109 LYS A N 1
ATOM 869 C CA . LYS A 1 109 ? 14.260 5.918 -0.956 1.00 65.44 109 LYS A CA 1
ATOM 870 C C . LYS A 1 109 ? 14.519 5.955 -2.457 1.00 65.44 109 LYS A C 1
ATOM 872 O O . LYS A 1 109 ? 14.455 7.022 -3.076 1.00 65.44 109 LYS A O 1
ATOM 877 N N . THR A 1 110 ? 14.810 4.797 -3.028 1.00 66.81 110 THR A N 1
ATOM 878 C CA . THR A 1 110 ? 15.048 4.623 -4.457 1.00 66.81 110 THR A CA 1
ATOM 879 C C . THR A 1 110 ? 13.819 5.072 -5.240 1.00 66.81 110 THR A C 1
ATOM 881 O O . THR A 1 110 ? 12.675 4.775 -4.885 1.00 66.81 110 THR A O 1
ATOM 884 N N . CYS A 1 111 ? 14.065 5.897 -6.258 1.00 69.25 111 CYS A N 1
ATOM 885 C CA . CYS A 1 111 ? 13.066 6.399 -7.201 1.00 69.25 111 CYS A CA 1
ATOM 886 C C . CYS A 1 111 ? 11.796 7.029 -6.594 1.00 69.25 111 CYS A C 1
ATOM 888 O O . CYS A 1 111 ? 10.801 7.116 -7.294 1.00 69.25 111 CYS A O 1
ATOM 890 N N . GLY A 1 112 ? 11.818 7.517 -5.346 1.00 74.81 112 GLY A N 1
ATOM 891 C CA . GLY A 1 112 ? 10.644 8.146 -4.724 1.00 74.81 112 GLY A CA 1
ATOM 892 C C . GLY A 1 112 ? 9.727 7.193 -3.948 1.00 74.81 112 GLY A C 1
ATOM 893 O O . GLY A 1 112 ? 8.648 7.611 -3.535 1.00 74.81 112 GLY A O 1
ATOM 894 N N . GLY A 1 113 ? 10.157 5.956 -3.669 1.00 85.75 113 GLY A N 1
ATOM 895 C CA . GLY A 1 113 ? 9.391 4.994 -2.861 1.00 85.75 113 GLY A CA 1
ATOM 896 C C . GLY A 1 113 ? 8.524 4.027 -3.674 1.00 85.75 113 GLY A C 1
ATOM 897 O O . GLY A 1 113 ? 7.503 3.540 -3.177 1.00 85.75 113 GLY A O 1
ATOM 898 N N . PHE A 1 114 ? 8.927 3.733 -4.912 1.00 90.38 114 PHE A N 1
ATOM 899 C CA . PHE A 1 114 ? 8.152 2.924 -5.852 1.00 90.38 114 PHE A CA 1
ATOM 900 C C . PHE A 1 114 ? 7.864 1.542 -5.339 1.00 90.38 114 PHE A C 1
ATOM 902 O O . PHE A 1 114 ? 6.714 1.106 -5.354 1.00 90.38 114 PHE A O 1
ATOM 909 N N . SER A 1 115 ? 8.896 0.858 -4.871 1.00 90.88 115 SER A N 1
ATOM 910 C CA . SER A 1 115 ? 8.761 -0.522 -4.439 1.00 90.88 115 SER A CA 1
ATOM 911 C C . SER A 1 115 ? 7.804 -0.655 -3.265 1.00 90.88 115 SER A C 1
ATOM 913 O O . SER A 1 115 ? 7.043 -1.619 -3.209 1.00 90.88 115 SER A O 1
ATOM 915 N N . GLU A 1 116 ? 7.775 0.341 -2.381 1.00 89.31 116 GLU A N 1
ATOM 916 C CA . GLU A 1 116 ? 6.863 0.381 -1.243 1.00 89.31 116 GLU A CA 1
ATOM 917 C C . GLU A 1 116 ? 5.410 0.589 -1.691 1.00 89.31 116 GLU A C 1
ATOM 919 O O . GLU A 1 116 ? 4.511 -0.147 -1.281 1.00 89.31 116 GLU A O 1
ATOM 924 N N . THR A 1 117 ? 5.195 1.550 -2.593 1.00 91.00 117 THR A N 1
ATOM 925 C CA . THR A 1 117 ? 3.876 1.859 -3.161 1.00 91.00 117 THR A CA 1
ATOM 926 C C . THR A 1 117 ? 3.330 0.676 -3.955 1.00 91.00 117 THR A C 1
ATOM 928 O O . THR A 1 117 ? 2.182 0.264 -3.777 1.00 91.00 117 THR A O 1
ATOM 931 N N . TYR A 1 118 ? 4.175 0.071 -4.788 1.00 92.31 118 TYR A N 1
ATOM 932 C CA . TYR A 1 118 ? 3.837 -1.089 -5.600 1.00 92.31 118 TYR A CA 1
ATOM 933 C C . TYR A 1 118 ? 3.464 -2.295 -4.733 1.00 92.31 118 TYR A C 1
ATOM 935 O O . TYR A 1 118 ? 2.423 -2.911 -4.968 1.00 92.31 118 TYR A O 1
ATOM 943 N N . ALA A 1 119 ? 4.248 -2.594 -3.692 1.00 91.69 119 ALA A N 1
ATOM 944 C CA . ALA A 1 119 ? 3.954 -3.686 -2.768 1.00 91.69 119 ALA A CA 1
ATOM 945 C C . ALA A 1 119 ? 2.628 -3.467 -2.022 1.00 91.69 119 ALA A C 1
ATOM 947 O O . ALA A 1 119 ? 1.825 -4.396 -1.911 1.00 91.69 119 ALA A O 1
ATOM 948 N N . ALA A 1 120 ? 2.363 -2.242 -1.556 1.00 91.31 120 ALA A N 1
ATOM 949 C CA . ALA A 1 120 ? 1.116 -1.904 -0.874 1.00 91.31 120 ALA A CA 1
ATOM 950 C C . ALA A 1 120 ? -0.110 -2.025 -1.795 1.00 91.31 120 ALA A C 1
ATOM 952 O O . ALA A 1 120 ? -1.123 -2.607 -1.400 1.00 91.31 120 ALA A O 1
ATOM 953 N N . LEU A 1 121 ? -0.010 -1.544 -3.039 1.00 91.88 121 LEU A N 1
ATOM 954 C CA . LEU A 1 121 ? -1.063 -1.687 -4.048 1.00 91.88 121 LEU A CA 1
ATOM 955 C C . LEU A 1 121 ? -1.293 -3.153 -4.431 1.00 91.88 121 LEU A C 1
ATOM 957 O O . LEU A 1 121 ? -2.442 -3.567 -4.609 1.00 91.88 121 LEU A O 1
ATOM 961 N N . CYS A 1 122 ? -0.229 -3.951 -4.543 1.00 92.12 122 CYS A N 1
ATOM 962 C CA . CYS A 1 122 ? -0.344 -5.380 -4.817 1.00 92.12 122 CYS A CA 1
ATOM 963 C C . CYS A 1 122 ? -1.071 -6.112 -3.682 1.00 92.12 122 CYS A C 1
ATOM 965 O O . CYS A 1 122 ? -2.017 -6.862 -3.940 1.00 92.12 122 CYS A O 1
ATOM 967 N N . ASP A 1 123 ? -0.685 -5.840 -2.431 1.00 92.00 123 ASP A N 1
ATOM 968 C CA . ASP A 1 123 ? -1.323 -6.411 -1.243 1.00 92.00 123 ASP A CA 1
ATOM 969 C C . ASP A 1 123 ? -2.803 -6.016 -1.139 1.00 92.00 123 ASP A C 1
ATOM 971 O O . ASP A 1 123 ? -3.650 -6.876 -0.885 1.00 92.00 123 ASP A O 1
ATOM 975 N N . TYR A 1 124 ? -3.131 -4.746 -1.391 1.00 91.31 124 TYR A N 1
ATOM 976 C CA . TYR A 1 124 ? -4.508 -4.246 -1.390 1.00 91.31 124 TYR A CA 1
ATOM 977 C C . TYR A 1 124 ? -5.385 -4.963 -2.421 1.00 91.31 124 TYR A C 1
ATOM 979 O O . TYR A 1 124 ? -6.508 -5.369 -2.124 1.00 91.31 124 TYR A O 1
ATOM 987 N N . ASN A 1 125 ? -4.853 -5.189 -3.623 1.00 90.06 125 ASN A N 1
ATOM 988 C CA . ASN A 1 125 ? -5.585 -5.833 -4.713 1.00 90.06 125 ASN A CA 1
ATOM 989 C C . ASN A 1 125 ? -5.522 -7.371 -4.679 1.00 90.06 125 ASN A C 1
ATOM 991 O O . ASN A 1 125 ? -6.131 -8.028 -5.530 1.00 90.06 125 ASN A O 1
ATOM 995 N N . GLY A 1 126 ? -4.797 -7.962 -3.725 1.00 89.31 126 GLY A N 1
ATOM 996 C CA . GLY A 1 126 ? -4.628 -9.410 -3.617 1.00 89.31 126 GLY A CA 1
ATOM 997 C C . GLY A 1 126 ? -3.890 -10.024 -4.810 1.00 89.31 126 GLY A C 1
ATOM 998 O O . GLY A 1 126 ? -4.241 -11.121 -5.246 1.00 89.31 126 GLY A O 1
ATOM 999 N N . ILE A 1 127 ? -2.911 -9.307 -5.369 1.00 89.25 127 ILE A N 1
ATOM 1000 C CA . ILE A 1 127 ? -2.022 -9.821 -6.418 1.00 89.25 127 ILE A CA 1
ATOM 1001 C C . ILE A 1 127 ? -0.621 -10.082 -5.876 1.00 89.25 127 ILE A C 1
ATOM 1003 O O . ILE A 1 127 ? -0.172 -9.437 -4.933 1.00 89.25 127 ILE A O 1
ATOM 1007 N N . GLY A 1 128 ? 0.080 -11.028 -6.500 1.00 88.88 128 GLY A N 1
ATOM 1008 C CA . GLY A 1 128 ? 1.489 -11.264 -6.209 1.00 88.88 128 GLY A CA 1
ATOM 1009 C C . GLY A 1 128 ? 2.344 -10.111 -6.726 1.00 88.88 128 GLY A C 1
ATOM 1010 O O . GLY A 1 128 ? 2.323 -9.823 -7.924 1.00 88.88 128 GLY A O 1
ATOM 1011 N N . CYS A 1 129 ? 3.096 -9.479 -5.826 1.00 89.50 129 CYS A N 1
ATOM 1012 C CA . CYS A 1 129 ? 4.114 -8.499 -6.187 1.00 89.50 129 CYS A CA 1
ATOM 1013 C C . CYS A 1 129 ? 5.210 -9.181 -7.015 1.00 89.50 129 CYS A C 1
ATOM 1015 O O . CYS A 1 129 ? 5.653 -10.282 -6.683 1.00 89.50 129 CYS A O 1
ATOM 1017 N N . LYS A 1 130 ? 5.620 -8.544 -8.110 1.00 92.69 130 LYS A N 1
ATOM 1018 C CA . LYS A 1 130 ? 6.682 -9.042 -8.984 1.00 92.69 130 LYS A CA 1
ATOM 1019 C C . LYS A 1 130 ? 8.015 -8.464 -8.527 1.00 92.69 130 LYS A C 1
ATOM 1021 O O . LYS A 1 130 ? 8.249 -7.269 -8.684 1.00 92.69 130 LYS A O 1
ATOM 1026 N N . GLU A 1 131 ? 8.874 -9.315 -7.973 1.00 91.00 131 GLU A N 1
ATOM 1027 C CA . GLU A 1 131 ? 10.201 -8.910 -7.484 1.00 91.00 131 GLU A CA 1
ATOM 1028 C C . GLU A 1 131 ? 11.059 -8.295 -8.598 1.00 91.00 131 GLU A C 1
ATOM 1030 O O . GLU A 1 131 ? 11.786 -7.343 -8.339 1.00 91.00 131 GLU A O 1
ATOM 1035 N N . GLU A 1 132 ? 10.916 -8.768 -9.844 1.00 91.62 132 GLU A N 1
ATOM 1036 C CA . GLU A 1 132 ? 11.614 -8.214 -11.016 1.00 91.62 132 GLU A CA 1
ATOM 1037 C C . GLU A 1 132 ? 11.306 -6.726 -11.233 1.00 91.62 132 GLU A C 1
ATOM 1039 O O . GLU A 1 132 ? 12.208 -5.948 -11.513 1.00 91.62 132 GLU A O 1
ATOM 1044 N N . VAL A 1 133 ? 10.062 -6.298 -10.988 1.00 92.31 133 VAL A N 1
ATOM 1045 C CA . VAL A 1 133 ? 9.651 -4.896 -11.152 1.00 92.31 133 VAL A CA 1
ATOM 1046 C C . VAL A 1 133 ? 10.301 -4.015 -10.091 1.00 92.31 133 VAL A C 1
ATOM 1048 O O . VAL A 1 133 ? 10.796 -2.934 -10.396 1.00 92.31 133 VAL A O 1
ATOM 1051 N N . GLN A 1 134 ? 10.315 -4.476 -8.838 1.00 91.06 134 GLN A N 1
ATOM 1052 C CA . GLN A 1 134 ? 10.979 -3.751 -7.753 1.00 91.06 134 GLN A CA 1
ATOM 1053 C C . GLN A 1 134 ? 12.489 -3.690 -7.991 1.00 91.06 134 GLN A C 1
ATOM 1055 O O . GLN A 1 134 ? 13.093 -2.634 -7.833 1.00 91.06 134 GLN A O 1
ATOM 1060 N N . TRP A 1 135 ? 13.087 -4.798 -8.432 1.00 92.00 135 TRP A N 1
ATOM 1061 C CA . TRP A 1 135 ? 14.513 -4.872 -8.721 1.00 92.00 135 TRP A CA 1
ATOM 1062 C C . TRP A 1 135 ? 14.924 -3.944 -9.870 1.00 92.00 135 TRP A C 1
ATOM 1064 O O . TRP A 1 135 ? 15.900 -3.205 -9.721 1.00 92.00 135 TRP A O 1
ATOM 1074 N N . ASP A 1 136 ? 14.165 -3.922 -10.969 1.00 91.94 136 ASP A N 1
ATOM 1075 C CA . ASP A 1 136 ? 14.410 -3.029 -12.106 1.00 91.94 136 ASP A CA 1
ATOM 1076 C C . ASP A 1 136 ? 14.361 -1.560 -11.674 1.00 91.94 136 ASP A C 1
ATOM 1078 O O . ASP A 1 136 ? 15.241 -0.774 -12.033 1.00 91.94 136 ASP A O 1
ATOM 1082 N N . VAL A 1 137 ? 13.382 -1.180 -10.851 1.00 89.69 137 VAL A N 1
ATOM 1083 C CA . VAL A 1 137 ? 13.255 0.208 -10.392 1.00 89.69 137 VAL A CA 1
ATOM 1084 C C . VAL A 1 137 ? 14.344 0.575 -9.375 1.00 89.69 137 VAL A C 1
ATOM 1086 O O . VAL A 1 137 ? 15.051 1.570 -9.550 1.00 89.69 137 VAL A O 1
ATOM 1089 N N . ASP A 1 138 ? 14.536 -0.240 -8.339 1.00 89.81 138 ASP A N 1
ATOM 1090 C CA . ASP A 1 138 ? 15.464 0.064 -7.244 1.00 89.81 138 ASP A CA 1
ATOM 1091 C C . ASP A 1 138 ? 16.937 -0.070 -7.643 1.00 89.81 138 ASP A C 1
ATOM 1093 O O . ASP A 1 138 ? 17.801 0.566 -7.038 1.00 89.81 138 ASP A O 1
ATOM 1097 N N . THR A 1 139 ? 17.235 -0.876 -8.665 1.00 88.12 139 THR A N 1
ATOM 1098 C CA . THR A 1 139 ? 18.608 -1.127 -9.119 1.00 88.12 139 THR A CA 1
ATOM 1099 C C . THR A 1 139 ? 18.895 -0.437 -10.445 1.00 88.12 139 THR A C 1
ATOM 1101 O O . THR A 1 139 ? 19.808 0.386 -10.528 1.00 88.12 139 THR A O 1
ATOM 1104 N N . ILE A 1 140 ? 18.142 -0.752 -11.502 1.00 90.56 140 ILE A N 1
ATOM 1105 C CA . ILE A 1 140 ? 18.461 -0.292 -12.860 1.00 90.56 140 ILE A CA 1
ATOM 1106 C C . ILE A 1 140 ? 18.088 1.177 -13.033 1.00 90.56 140 ILE A C 1
ATOM 1108 O O . ILE A 1 140 ? 18.963 1.988 -13.334 1.00 90.56 140 ILE A O 1
ATOM 1112 N N . TYR A 1 141 ? 16.834 1.545 -12.776 1.00 90.19 141 TYR A N 1
ATOM 1113 C CA . TYR A 1 141 ? 16.381 2.930 -12.923 1.00 90.19 141 TYR A CA 1
ATOM 1114 C C . TYR A 1 141 ? 17.114 3.853 -11.953 1.00 90.19 141 TYR A C 1
ATOM 1116 O O . TYR A 1 141 ? 17.590 4.914 -12.358 1.00 90.19 141 TYR A O 1
ATOM 1124 N N . HIS A 1 142 ? 17.284 3.424 -10.698 1.00 88.75 142 HIS A N 1
ATOM 1125 C CA . HIS A 1 142 ? 18.035 4.197 -9.717 1.00 88.75 142 HIS A CA 1
ATOM 1126 C C . HIS A 1 142 ? 19.500 4.414 -10.127 1.00 88.75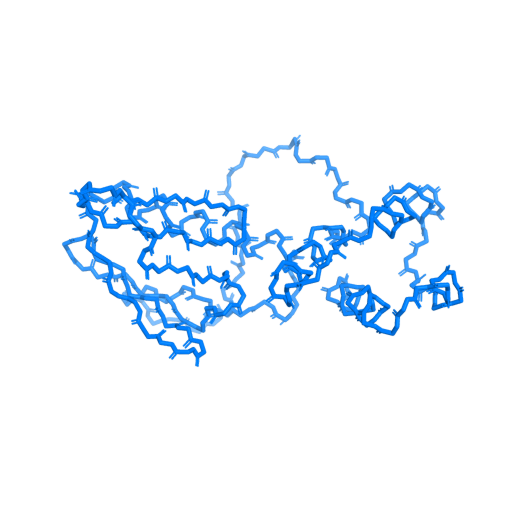 142 HIS A C 1
ATOM 1128 O O . HIS A 1 142 ? 19.985 5.542 -10.064 1.00 88.75 142 HIS A O 1
ATOM 1134 N N . SER A 1 143 ? 20.203 3.368 -10.588 1.00 88.75 143 SER A N 1
ATOM 1135 C CA . SER A 1 143 ? 21.607 3.495 -11.020 1.00 88.75 143 SER A CA 1
ATOM 1136 C C . SER A 1 143 ? 21.787 4.379 -12.257 1.00 88.75 143 SER A C 1
ATOM 1138 O O . SER A 1 143 ? 22.861 4.949 -12.448 1.00 88.75 143 SER A O 1
ATOM 1140 N N . GLN A 1 144 ? 20.743 4.517 -13.076 1.00 89.19 144 GLN A N 1
ATOM 1141 C CA . GLN A 1 144 ? 20.726 5.367 -14.265 1.00 89.19 144 GLN A CA 1
ATOM 1142 C C . GLN A 1 144 ? 20.198 6.787 -13.989 1.00 89.19 144 GLN A C 1
ATOM 1144 O O . GLN A 1 144 ? 20.119 7.578 -14.926 1.00 89.19 144 GLN A O 1
ATOM 1149 N N . ASP A 1 145 ? 19.820 7.104 -12.741 1.00 84.88 145 ASP A N 1
ATOM 1150 C CA . ASP A 1 145 ? 19.058 8.313 -12.364 1.00 84.88 145 ASP A CA 1
ATOM 1151 C C . ASP A 1 145 ? 17.843 8.546 -13.289 1.00 84.88 145 ASP A C 1
ATOM 1153 O O . ASP A 1 145 ? 17.454 9.676 -13.589 1.00 84.88 145 ASP A O 1
ATOM 1157 N N . ASN A 1 146 ? 17.241 7.452 -13.770 1.00 84.94 146 ASN A N 1
ATOM 1158 C CA . ASN A 1 146 ? 16.091 7.501 -14.657 1.00 84.94 146 ASN A CA 1
ATOM 1159 C C . ASN A 1 146 ? 14.812 7.678 -13.832 1.00 84.94 146 ASN A C 1
ATOM 1161 O O . ASN A 1 146 ? 14.489 6.864 -12.963 1.00 84.94 146 ASN A O 1
ATOM 1165 N N . ARG A 1 147 ? 14.069 8.749 -14.122 1.00 82.62 147 ARG A N 1
ATOM 1166 C CA . ARG A 1 147 ? 12.814 9.103 -13.437 1.00 82.62 147 ARG A CA 1
ATOM 1167 C C . ARG A 1 147 ? 11.574 8.920 -14.310 1.00 82.62 147 ARG A C 1
ATOM 1169 O O . ARG A 1 147 ? 10.459 9.159 -13.846 1.00 82.62 147 ARG A O 1
ATOM 1176 N N . GLU A 1 148 ? 11.758 8.504 -15.560 1.00 87.25 148 GLU A N 1
ATOM 1177 C CA . GLU A 1 148 ? 10.675 8.260 -16.505 1.00 87.25 148 GLU A CA 1
ATOM 1178 C C . GLU A 1 148 ? 10.336 6.772 -16.543 1.00 87.25 148 GLU A C 1
ATOM 1180 O O . GLU A 1 148 ? 11.156 5.947 -16.936 1.00 87.25 148 GLU A O 1
ATOM 1185 N N . PHE A 1 149 ? 9.110 6.426 -16.147 1.00 88.50 149 PHE A N 1
ATOM 1186 C CA . PHE A 1 149 ? 8.623 5.049 -16.186 1.00 88.50 149 PHE A CA 1
ATOM 1187 C C . PHE A 1 149 ? 8.308 4.621 -17.627 1.00 88.50 149 PHE A C 1
ATOM 1189 O O . PHE A 1 149 ? 7.359 5.126 -18.233 1.00 88.50 149 PHE A O 1
ATOM 1196 N N . ASN A 1 150 ? 9.075 3.677 -18.178 1.00 90.44 150 ASN A N 1
ATOM 1197 C CA . ASN A 1 150 ? 8.900 3.207 -19.549 1.00 90.44 150 ASN A CA 1
ATOM 1198 C C . ASN A 1 150 ? 8.074 1.911 -19.607 1.00 90.44 150 ASN A C 1
ATOM 1200 O O . ASN A 1 150 ? 8.495 0.852 -19.152 1.00 90.44 150 ASN A O 1
ATOM 1204 N N . LEU A 1 151 ? 6.904 1.975 -20.249 1.00 89.69 151 LEU A N 1
ATOM 1205 C CA . LEU A 1 151 ? 6.000 0.827 -20.410 1.00 89.69 151 LEU A CA 1
ATOM 1206 C C . LEU A 1 151 ? 6.612 -0.332 -21.207 1.00 89.69 151 LEU A C 1
ATOM 1208 O O . LEU A 1 151 ? 6.195 -1.476 -21.035 1.00 89.69 151 LEU A O 1
ATOM 1212 N N . VAL A 1 152 ? 7.561 -0.045 -22.102 1.00 91.44 152 VAL A N 1
ATOM 1213 C CA . VAL A 1 152 ? 8.179 -1.067 -22.956 1.00 91.44 152 VAL A CA 1
ATOM 1214 C C . VAL A 1 152 ? 9.020 -2.032 -22.125 1.00 91.44 152 VAL A C 1
ATOM 1216 O O . VAL A 1 152 ? 8.960 -3.240 -22.369 1.00 91.44 152 VAL A O 1
ATOM 1219 N N . ASP A 1 153 ? 9.718 -1.525 -21.108 1.00 90.88 153 ASP A N 1
ATOM 1220 C CA . ASP A 1 153 ? 10.572 -2.328 -20.223 1.00 90.88 153 ASP A CA 1
ATOM 1221 C C . ASP A 1 153 ? 9.742 -3.380 -19.468 1.00 90.88 153 ASP A C 1
ATOM 1223 O O . ASP A 1 153 ? 10.165 -4.520 -19.291 1.00 90.88 153 ASP A O 1
ATOM 1227 N N . PHE A 1 154 ? 8.488 -3.042 -19.155 1.00 92.69 154 PHE A N 1
ATOM 1228 C CA . PHE A 1 154 ? 7.542 -3.895 -18.433 1.00 92.69 154 PHE A CA 1
ATOM 1229 C C . PHE A 1 154 ? 6.495 -4.572 -19.331 1.00 92.69 154 PHE A C 1
ATOM 1231 O O . PHE A 1 154 ? 5.518 -5.136 -18.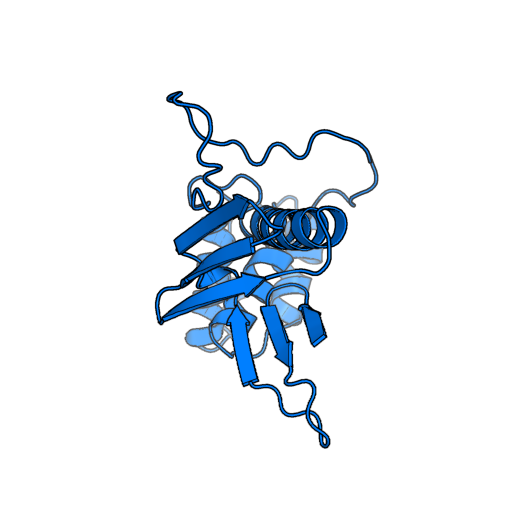837 1.00 92.69 154 PHE A O 1
ATOM 1238 N N . SER A 1 155 ? 6.681 -4.557 -20.653 1.00 91.00 155 SER A N 1
ATOM 1239 C CA . SER A 1 155 ? 5.725 -5.134 -21.618 1.00 91.00 155 SER A CA 1
ATOM 1240 C C . SER A 1 155 ? 5.541 -6.653 -21.497 1.00 91.00 155 SER A C 1
ATOM 1242 O O . SER A 1 155 ? 4.568 -7.204 -22.010 1.00 91.00 155 SER A O 1
ATOM 1244 N N . HIS A 1 156 ? 6.464 -7.325 -20.809 1.00 91.44 156 HIS A N 1
ATOM 1245 C CA . HIS A 1 156 ? 6.420 -8.753 -20.512 1.00 91.44 156 HIS A CA 1
ATOM 1246 C C . HIS A 1 156 ? 5.467 -9.104 -19.353 1.00 91.44 156 HIS A C 1
ATOM 1248 O O . HIS A 1 156 ? 5.095 -10.270 -19.205 1.00 91.44 156 HIS A O 1
ATOM 1254 N N . LEU A 1 157 ? 5.067 -8.121 -18.538 1.00 92.38 157 LEU A N 1
ATOM 1255 C CA . LEU A 1 157 ? 4.121 -8.319 -17.443 1.00 92.38 157 LEU A CA 1
ATOM 1256 C C . LEU A 1 157 ? 2.706 -8.563 -17.974 1.00 92.38 157 LEU A C 1
ATOM 1258 O O . LEU A 1 157 ? 2.289 -8.020 -18.998 1.00 92.38 157 LEU A O 1
ATOM 1262 N N . ASP A 1 158 ? 1.913 -9.323 -17.220 1.00 92.44 158 ASP A N 1
ATOM 1263 C CA . ASP A 1 158 ? 0.477 -9.375 -17.466 1.00 92.44 158 ASP A CA 1
ATOM 1264 C C . ASP A 1 158 ? -0.179 -8.007 -17.205 1.00 92.44 158 ASP A C 1
ATOM 1266 O O . ASP A 1 158 ? 0.320 -7.177 -16.438 1.00 92.44 158 ASP A O 1
ATOM 1270 N N . SER A 1 159 ? -1.339 -7.772 -17.823 1.00 91.19 159 SER A N 1
ATOM 1271 C CA . SER A 1 159 ? -2.022 -6.473 -17.768 1.00 91.19 159 SER A CA 1
ATOM 1272 C C . SER A 1 159 ? -2.329 -6.006 -16.343 1.00 91.19 159 SER A C 1
ATOM 1274 O O . SER A 1 159 ? -2.377 -4.802 -16.094 1.00 91.19 159 SER A O 1
ATOM 1276 N N . ARG A 1 160 ? -2.539 -6.936 -15.401 1.00 90.81 160 ARG A N 1
ATOM 1277 C CA . ARG A 1 160 ? -2.841 -6.592 -14.012 1.00 90.81 160 ARG A CA 1
ATOM 1278 C C . ARG A 1 160 ? -1.571 -6.150 -13.299 1.00 90.81 160 ARG A C 1
ATOM 1280 O O . ARG A 1 160 ? -1.589 -5.080 -12.701 1.00 90.81 160 ARG A O 1
ATOM 1287 N N . SER A 1 161 ? -0.476 -6.898 -13.394 1.00 90.19 161 SER A N 1
ATOM 1288 C CA . SER A 1 161 ? 0.810 -6.483 -12.818 1.00 90.19 161 SER A CA 1
ATOM 1289 C C . SER A 1 161 ? 1.319 -5.165 -13.409 1.00 90.19 161 SER A C 1
ATOM 1291 O O . SER A 1 161 ? 1.751 -4.298 -12.646 1.00 90.19 161 SER A O 1
ATOM 1293 N N . LEU A 1 162 ? 1.182 -4.969 -14.726 1.00 91.94 162 LEU A N 1
ATOM 1294 C CA . LEU A 1 162 ? 1.565 -3.724 -15.397 1.00 91.94 162 LEU A CA 1
ATOM 1295 C C . LEU A 1 162 ? 0.759 -2.521 -14.891 1.00 91.94 162 LEU A C 1
ATOM 1297 O O . LEU A 1 162 ? 1.337 -1.482 -14.584 1.00 91.94 162 LEU A O 1
ATOM 1301 N N . LEU A 1 163 ? -0.563 -2.663 -14.738 1.00 92.62 163 LEU A N 1
ATOM 1302 C CA . LEU A 1 163 ? -1.422 -1.593 -14.218 1.00 92.62 163 LEU A CA 1
ATOM 1303 C C . LEU A 1 163 ? -0.948 -1.087 -12.847 1.00 92.62 163 LEU A C 1
ATOM 1305 O O . LEU A 1 163 ? -0.901 0.118 -12.621 1.00 92.62 163 LEU A O 1
ATOM 1309 N N . HIS A 1 164 ? -0.578 -1.989 -11.937 1.00 91.00 164 HIS A N 1
ATOM 1310 C CA . HIS A 1 164 ? -0.156 -1.606 -10.586 1.00 91.00 164 HIS A CA 1
ATOM 1311 C C . HIS A 1 164 ? 1.238 -0.972 -10.579 1.00 91.00 164 HIS A C 1
ATOM 1313 O O . HIS A 1 164 ? 1.486 -0.074 -9.777 1.00 91.00 164 HIS A O 1
ATOM 1319 N N . ALA A 1 165 ? 2.124 -1.391 -11.488 1.00 90.00 165 ALA A N 1
ATOM 1320 C CA . ALA A 1 165 ? 3.423 -0.752 -11.672 1.00 90.00 165 ALA A CA 1
ATOM 1321 C C . ALA A 1 165 ? 3.248 0.695 -12.166 1.00 90.00 165 ALA A C 1
ATOM 1323 O O . ALA A 1 165 ? 3.817 1.620 -11.594 1.00 90.00 165 ALA A O 1
ATOM 1324 N N . VAL A 1 166 ? 2.363 0.912 -13.143 1.00 90.62 166 VAL A N 1
ATOM 1325 C CA . VAL A 1 166 ? 2.031 2.255 -13.646 1.00 90.62 166 VAL A CA 1
ATOM 1326 C C . VAL A 1 166 ? 1.392 3.128 -12.565 1.00 90.62 166 VAL A C 1
ATOM 1328 O O . VAL A 1 166 ? 1.785 4.281 -12.405 1.00 90.62 166 VAL A O 1
ATOM 1331 N N . LEU A 1 167 ? 0.433 2.595 -11.800 1.00 89.50 167 LEU A N 1
ATOM 1332 C CA . LEU A 1 167 ? -0.190 3.325 -10.690 1.00 89.50 167 LEU A CA 1
ATOM 1333 C C . LEU A 1 167 ? 0.841 3.729 -9.632 1.00 89.50 167 LEU A C 1
ATOM 1335 O O . LEU A 1 167 ? 0.842 4.876 -9.196 1.00 89.50 167 LEU A O 1
ATOM 1339 N N . SER A 1 168 ? 1.740 2.813 -9.267 1.00 88.94 168 SER A N 1
ATOM 1340 C CA . SER A 1 168 ? 2.836 3.102 -8.343 1.00 88.94 168 SER A CA 1
ATOM 1341 C C . SER A 1 168 ? 3.709 4.247 -8.855 1.00 88.94 168 SER A C 1
ATOM 1343 O O . SER A 1 168 ? 3.929 5.218 -8.131 1.00 88.94 168 SER A O 1
ATOM 1345 N N . ALA A 1 169 ? 4.154 4.187 -10.115 1.00 88.06 169 ALA A N 1
ATOM 1346 C CA . ALA A 1 169 ? 4.951 5.253 -10.723 1.00 88.06 169 ALA A CA 1
ATOM 1347 C C . ALA A 1 169 ? 4.215 6.602 -10.720 1.00 88.06 169 ALA A C 1
ATOM 1349 O O . ALA A 1 169 ? 4.805 7.623 -10.375 1.00 88.06 169 ALA A O 1
ATOM 1350 N N . ALA A 1 170 ? 2.920 6.611 -11.043 1.00 86.19 170 ALA A N 1
ATOM 1351 C CA . ALA A 1 170 ? 2.106 7.826 -11.070 1.00 86.19 170 ALA A CA 1
ATOM 1352 C C . ALA A 1 170 ? 1.922 8.475 -9.687 1.00 86.19 170 ALA A C 1
ATOM 1354 O O . ALA A 1 170 ? 1.699 9.679 -9.605 1.00 86.19 170 ALA A O 1
ATOM 1355 N N . MET A 1 171 ? 2.013 7.701 -8.603 1.00 81.62 171 MET A N 1
ATOM 1356 C CA . MET A 1 171 ? 1.895 8.218 -7.236 1.00 81.62 171 MET A CA 1
ATOM 1357 C C . MET A 1 171 ? 3.163 8.925 -6.734 1.00 81.62 171 MET A C 1
ATOM 1359 O O . MET A 1 171 ? 3.095 9.589 -5.701 1.00 81.62 171 MET A O 1
ATOM 1363 N N . GLN A 1 172 ? 4.288 8.798 -7.445 1.0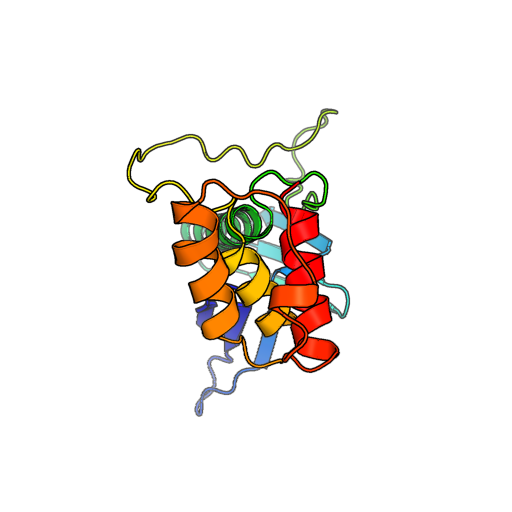0 76.31 172 GLN A N 1
ATOM 1364 C CA . GLN A 1 172 ? 5.599 9.335 -7.046 1.00 76.31 172 GLN A CA 1
ATOM 1365 C C . GLN A 1 172 ? 6.034 10.594 -7.806 1.00 76.31 172 GLN A C 1
ATOM 1367 O O . GLN A 1 172 ? 7.140 11.088 -7.574 1.00 76.31 172 GLN A O 1
ATOM 1372 N N . HIS A 1 173 ? 5.178 11.106 -8.693 1.00 61.00 173 HIS A N 1
ATOM 1373 C CA . HIS A 1 173 ? 5.315 12.411 -9.351 1.00 61.00 173 HIS A CA 1
ATOM 1374 C C . HIS A 1 173 ? 4.422 13.449 -8.671 1.00 61.00 173 HIS A C 1
ATOM 1376 O O . HIS A 1 173 ? 4.849 14.623 -8.614 1.00 61.00 173 HIS A O 1
#

Organism: NCBI:txid8208

pLDDT: mean 77.69, std 18.08, range [28.78, 92.69]

Secondary structure (DSSP, 8-state):
-EEE-SSEEEEE-SSSS--EEEEEEGGGEEEEEEETTTEEEEEESS-EEEEE-SSHHHHHHHHHHHHHHHHHHHTT-TT----B--TT----S-------S--TTS---GGGTHHHHHHHHHHHHT----HHHHHIIIIIIHHTT--S--TTTTTTS-HHHHHHHHHHHHTT-